Protein AF-A0A7K0VBS6-F1 (afdb_monomer)

Sequence (115 aa):
MDQPSIKTLDTDPEYRAAVVDLLAVLAYGALTAFERIAADAVMAPTVDDKAALAGMATSEYRHFETLRDRLIELGVSPEVAIAPFRQPLEEFHAHTAPNDWLEGLVKAYVGDGIA

Secondary structure (DSSP, 8-state):
-PPPPHHHHHH-HHHHHHHHHHHHHHHHHHHHHHHHHHHHGGG-SSHHHHHHHHHHHHHHHHHHHHHHHHHHHTT--HHHHHGGGHHHHHHHHHHT--SSHHHHHHHHHHHHHH-

pLDDT: mean 92.87, std 9.73, range [43.38, 98.69]

Structure (mmCIF, N/CA/C/O backbone):
data_AF-A0A7K0VBS6-F1
#
_entry.id   AF-A0A7K0VBS6-F1
#
loop_
_atom_site.group_PDB
_atom_site.id
_atom_site.type_symbol
_atom_site.label_atom_id
_atom_site.label_alt_id
_atom_site.label_comp_id
_atom_site.label_asym_id
_atom_site.label_entity_id
_atom_site.label_seq_id
_atom_site.pdbx_PDB_ins_code
_atom_site.Cartn_x
_atom_site.Cartn_y
_atom_site.Cartn_z
_atom_site.occupancy
_atom_site.B_iso_or_equiv
_atom_site.auth_seq_id
_atom_site.auth_comp_id
_atom_site.auth_asym_id
_atom_site.auth_atom_id
_atom_site.pdbx_PDB_model_num
ATOM 1 N N . MET A 1 1 ? -6.329 -20.279 21.175 1.00 43.38 1 MET A N 1
ATOM 2 C CA . MET A 1 1 ? -6.265 -18.815 21.027 1.00 43.38 1 MET A CA 1
ATOM 3 C C . MET A 1 1 ? -7.615 -18.414 20.479 1.00 43.38 1 MET A C 1
ATOM 5 O O . MET A 1 1 ? -7.943 -18.857 19.387 1.00 43.38 1 MET A O 1
ATOM 9 N N . ASP A 1 2 ? -8.451 -17.785 21.300 1.00 55.81 2 ASP A N 1
ATOM 10 C CA . ASP A 1 2 ? -9.821 -17.439 20.910 1.00 55.81 2 ASP A CA 1
ATOM 11 C C . ASP A 1 2 ? -9.737 -16.323 19.861 1.00 55.81 2 ASP A C 1
ATOM 13 O O . ASP A 1 2 ? -9.097 -15.300 20.114 1.00 55.81 2 ASP A O 1
ATOM 17 N N . GLN A 1 3 ? -10.252 -16.552 18.650 1.00 52.66 3 GLN A N 1
ATOM 18 C CA . GLN A 1 3 ? -10.243 -15.504 17.630 1.00 52.66 3 GLN A CA 1
ATOM 19 C C . GLN A 1 3 ? -11.265 -14.435 18.026 1.00 52.66 3 GLN A C 1
ATOM 21 O O . GLN A 1 3 ? -12.391 -14.790 18.382 1.00 52.66 3 GLN A O 1
ATOM 26 N N . PRO A 1 4 ? -10.922 -13.139 17.960 1.00 56.59 4 PRO A N 1
ATOM 27 C CA . PRO A 1 4 ? -11.891 -12.094 18.243 1.00 56.59 4 PRO A CA 1
ATOM 28 C C . PRO A 1 4 ? -13.063 -12.209 17.259 1.00 56.59 4 PRO A C 1
ATOM 30 O O . PRO A 1 4 ? -12.901 -12.146 16.041 1.00 56.59 4 PRO A O 1
ATOM 33 N N . SER A 1 5 ? -14.253 -12.451 17.805 1.00 68.81 5 SER A N 1
ATOM 34 C CA . SER A 1 5 ? -15.494 -12.579 17.044 1.00 68.81 5 SER A CA 1
ATOM 35 C C . SER A 1 5 ? -15.970 -11.202 16.570 1.00 68.81 5 SER A C 1
ATOM 37 O O . SER A 1 5 ? -15.711 -10.198 17.229 1.00 68.81 5 SER A O 1
ATOM 39 N N . ILE A 1 6 ? -16.767 -11.147 15.494 1.00 67.06 6 ILE A N 1
ATOM 40 C CA . ILE A 1 6 ? -17.498 -9.929 15.079 1.00 67.06 6 ILE A CA 1
ATOM 41 C C . ILE A 1 6 ? -18.272 -9.315 16.255 1.00 67.06 6 ILE A C 1
ATOM 43 O O . ILE A 1 6 ? -18.355 -8.100 16.375 1.00 67.06 6 ILE A O 1
ATOM 47 N N . LYS A 1 7 ? -18.737 -10.152 17.191 1.00 68.94 7 LYS A N 1
ATOM 48 C CA . LYS A 1 7 ? -19.374 -9.705 18.432 1.00 68.94 7 LYS A CA 1
ATOM 49 C C . LYS A 1 7 ? -18.521 -8.706 19.225 1.00 68.94 7 LYS A C 1
ATOM 51 O O . LYS A 1 7 ? -19.075 -7.763 19.769 1.00 68.94 7 LYS A O 1
ATOM 56 N N . THR A 1 8 ? -17.201 -8.890 19.272 1.00 77.81 8 THR A N 1
ATOM 57 C CA . THR A 1 8 ? -16.283 -8.027 20.028 1.00 77.81 8 THR A CA 1
ATOM 58 C C . THR A 1 8 ? -16.1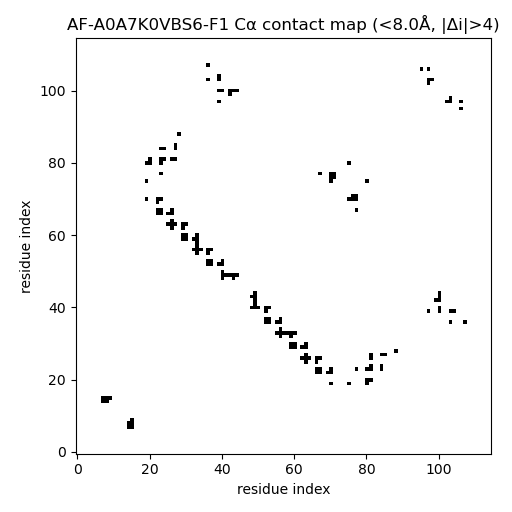04 -6.663 19.360 1.00 77.81 8 THR A C 1
ATOM 60 O O . THR A 1 8 ? -16.024 -5.661 20.060 1.00 77.81 8 THR A O 1
ATOM 63 N N . LEU A 1 9 ? -16.120 -6.599 18.020 1.00 84.75 9 LEU A N 1
ATOM 64 C CA . LEU A 1 9 ? -16.062 -5.334 17.262 1.00 84.75 9 LEU A CA 1
ATOM 65 C C . LEU A 1 9 ? -17.247 -4.406 17.552 1.00 84.75 9 LEU A C 1
ATOM 67 O O . LEU A 1 9 ? -17.117 -3.186 17.434 1.00 84.75 9 LEU A O 1
ATOM 71 N N . ASP A 1 10 ? -18.398 -4.987 17.884 1.00 84.62 10 ASP A N 1
ATOM 72 C CA . ASP A 1 10 ? -19.626 -4.240 18.147 1.00 84.62 10 ASP A CA 1
ATOM 73 C C . ASP A 1 10 ? -19.758 -3.845 19.624 1.00 84.62 10 ASP A C 1
ATOM 75 O O . ASP A 1 10 ? -20.360 -2.818 19.935 1.00 84.62 10 ASP A O 1
ATOM 79 N N . THR A 1 11 ? -19.212 -4.648 20.545 1.00 89.75 11 THR A N 1
ATOM 80 C CA . THR A 1 11 ? -19.412 -4.460 21.993 1.00 89.75 11 THR A CA 1
ATOM 81 C C . THR A 1 11 ? -18.243 -3.804 22.724 1.00 89.75 11 THR A C 1
ATOM 83 O O . THR A 1 11 ? -18.437 -3.362 23.854 1.00 89.75 11 THR A O 1
ATOM 86 N N . ASP A 1 12 ? -17.051 -3.751 22.125 1.00 95.19 12 ASP A N 1
ATOM 87 C CA . ASP A 1 12 ? -15.842 -3.178 22.727 1.00 95.19 12 ASP A CA 1
ATOM 88 C C . ASP A 1 12 ? -15.332 -1.972 21.903 1.00 95.19 12 ASP A C 1
ATOM 90 O O . ASP A 1 12 ? -14.774 -2.150 20.814 1.00 95.19 12 ASP A O 1
ATOM 94 N N . PRO A 1 13 ? -15.520 -0.733 22.401 1.00 94.12 13 PRO A N 1
ATOM 95 C CA . PRO A 1 13 ? -15.095 0.478 21.701 1.00 94.12 13 PRO A CA 1
ATOM 96 C C . PRO A 1 13 ? -13.578 0.609 21.511 1.00 94.12 13 PRO A C 1
ATOM 98 O O . PRO A 1 13 ? -13.155 1.157 20.494 1.00 94.12 13 PRO A O 1
ATOM 101 N N . GLU A 1 14 ? -12.761 0.128 22.455 1.00 95.56 14 GLU A N 1
ATOM 102 C CA . GLU A 1 14 ? -11.297 0.217 22.356 1.00 95.56 14 GLU A CA 1
ATOM 103 C C . GLU A 1 14 ? -10.780 -0.763 21.305 1.00 95.56 14 GLU A C 1
ATOM 105 O O . GLU A 1 14 ? -9.990 -0.393 20.435 1.00 95.56 14 GLU A O 1
ATOM 110 N N . TYR A 1 15 ? -11.299 -1.993 21.323 1.00 95.06 15 TYR A N 1
ATOM 111 C CA . TYR A 1 15 ? -10.984 -2.982 20.299 1.00 95.06 15 TYR A CA 1
ATOM 112 C C . TYR A 1 15 ? -11.399 -2.500 18.903 1.00 95.06 15 TYR A C 1
ATOM 114 O O . TYR A 1 15 ? -10.634 -2.607 17.943 1.00 95.06 15 TYR A O 1
ATOM 122 N N . ARG A 1 16 ? -12.595 -1.910 18.788 1.00 95.69 16 ARG A N 1
ATOM 123 C CA . ARG A 1 16 ? -13.074 -1.323 17.535 1.00 95.69 16 ARG A CA 1
ATOM 124 C C . ARG A 1 16 ? -12.148 -0.217 17.030 1.00 95.69 16 ARG A C 1
ATOM 126 O O . ARG A 1 16 ? -11.830 -0.212 15.844 1.00 95.69 16 ARG A O 1
ATOM 133 N N . ALA A 1 17 ? -11.728 0.700 17.901 1.00 96.06 17 ALA A N 1
ATOM 134 C CA . ALA A 1 17 ? -10.804 1.770 17.535 1.00 96.06 17 ALA A CA 1
ATOM 135 C C . ALA A 1 17 ? -9.467 1.208 17.026 1.00 96.06 17 ALA A C 1
ATOM 137 O O 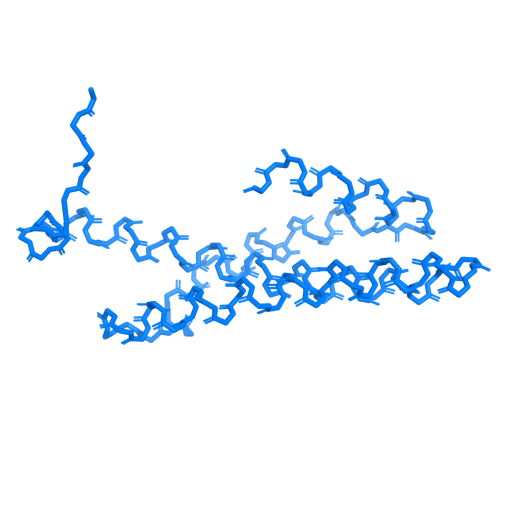. ALA A 1 17 ? -9.030 1.581 15.942 1.00 96.06 17 ALA A O 1
ATOM 138 N N . ALA A 1 18 ? -8.889 0.226 17.726 1.00 96.75 18 ALA A N 1
ATOM 139 C CA . ALA A 1 18 ? -7.642 -0.417 17.308 1.00 96.75 18 ALA A CA 1
ATOM 140 C C . ALA A 1 18 ? -7.756 -1.115 15.940 1.00 96.75 18 ALA A C 1
ATOM 142 O O . ALA A 1 18 ? -6.826 -1.080 15.135 1.00 96.75 18 ALA A O 1
ATOM 143 N N . VAL A 1 19 ? -8.904 -1.734 15.647 1.00 97.25 19 VAL A N 1
ATOM 144 C CA . VAL A 1 19 ? -9.160 -2.342 14.333 1.00 97.25 19 VAL A CA 1
ATOM 145 C C . VAL A 1 19 ? -9.299 -1.281 13.244 1.00 97.25 19 VAL A C 1
ATOM 147 O O . VAL A 1 19 ? -8.785 -1.481 12.147 1.00 97.25 19 VAL A O 1
ATOM 150 N N . VAL A 1 20 ? -9.951 -0.151 13.526 1.00 98.12 20 VAL A N 1
ATOM 151 C CA . VAL A 1 20 ? -10.039 0.967 12.574 1.00 98.12 20 VAL A CA 1
ATOM 152 C C . VAL A 1 20 ? -8.652 1.537 12.274 1.00 98.12 20 VAL A C 1
ATOM 154 O O . VAL A 1 20 ? -8.329 1.714 11.101 1.00 98.12 20 VAL A O 1
ATOM 157 N N . ASP A 1 21 ? -7.820 1.742 13.296 1.00 98.19 21 ASP A N 1
ATOM 158 C CA . ASP A 1 21 ? -6.440 2.212 13.136 1.00 98.19 21 ASP A CA 1
ATOM 159 C C . ASP A 1 21 ? -5.613 1.242 12.281 1.00 98.19 21 ASP A C 1
ATOM 161 O O . ASP A 1 21 ? -4.933 1.660 11.342 1.00 98.19 21 ASP A O 1
ATOM 165 N N . LEU A 1 22 ? -5.723 -0.065 12.548 1.00 97.88 22 LEU A N 1
ATOM 166 C CA . LEU A 1 22 ? -5.042 -1.098 11.768 1.00 97.88 22 LEU A CA 1
ATOM 167 C C . LEU A 1 22 ? -5.488 -1.098 10.299 1.00 97.88 22 LEU A C 1
ATOM 169 O O . LEU A 1 22 ? -4.658 -1.138 9.393 1.00 97.88 22 LEU A O 1
ATOM 173 N N . LEU A 1 23 ? -6.795 -1.043 10.043 1.00 98.25 23 LEU A N 1
ATOM 174 C CA . LEU A 1 23 ? -7.321 -0.999 8.679 1.00 98.25 23 LEU A CA 1
ATOM 175 C C . LEU A 1 23 ? -6.857 0.259 7.939 1.00 98.25 23 LEU A C 1
ATOM 177 O O . LEU A 1 23 ? -6.544 0.190 6.753 1.00 98.25 23 LEU A O 1
ATOM 181 N N . ALA A 1 24 ? -6.787 1.395 8.630 1.00 98.44 24 ALA A N 1
ATOM 182 C CA . ALA A 1 24 ? -6.366 2.657 8.045 1.00 98.44 24 ALA A CA 1
ATOM 183 C C . ALA A 1 24 ? -4.878 2.679 7.681 1.00 98.44 24 ALA A C 1
ATOM 185 O O . ALA A 1 24 ? -4.539 3.058 6.558 1.00 98.44 24 ALA A O 1
ATOM 186 N N . VAL A 1 25 ? -3.995 2.235 8.584 1.00 98.12 25 VAL A N 1
ATOM 187 C CA . VAL A 1 25 ? -2.555 2.177 8.285 1.00 98.12 25 VAL A CA 1
ATOM 188 C C . VAL A 1 25 ? -2.261 1.197 7.149 1.00 98.12 25 VAL A C 1
ATOM 190 O O . VAL A 1 25 ? -1.468 1.518 6.266 1.00 98.12 25 VAL A O 1
ATOM 193 N N . LEU A 1 26 ? -2.951 0.051 7.104 1.00 97.69 26 LEU A N 1
ATOM 194 C CA . LEU A 1 26 ? -2.811 -0.914 6.011 1.00 97.69 26 LEU A CA 1
ATOM 195 C C . LEU A 1 26 ? -3.348 -0.359 4.689 1.00 97.69 26 LEU A C 1
ATOM 197 O O . LEU A 1 26 ? -2.700 -0.516 3.658 1.00 97.69 26 LEU A O 1
ATOM 201 N N . ALA A 1 27 ? -4.495 0.327 4.704 1.00 98.25 27 ALA A N 1
ATOM 202 C CA . ALA A 1 27 ? -5.061 0.928 3.499 1.00 98.25 27 ALA A CA 1
ATOM 203 C C . ALA A 1 27 ? -4.098 1.963 2.904 1.00 98.25 27 ALA A C 1
ATOM 205 O O . ALA A 1 27 ? -3.795 1.916 1.711 1.00 98.25 27 ALA A O 1
ATOM 206 N N . TYR A 1 28 ? -3.582 2.878 3.728 1.00 98.06 28 TYR A N 1
ATOM 207 C CA . TYR A 1 28 ? -2.647 3.889 3.239 1.00 98.06 28 TYR A CA 1
ATOM 208 C C . TYR A 1 28 ? -1.303 3.292 2.814 1.00 98.06 28 TYR A C 1
ATOM 210 O O . TYR A 1 28 ? -0.739 3.716 1.803 1.00 98.06 28 TYR A O 1
ATOM 218 N N . GLY A 1 29 ? -0.820 2.278 3.538 1.00 96.81 29 GLY A N 1
ATOM 219 C CA . GLY A 1 29 ? 0.367 1.512 3.166 1.00 96.81 29 GLY A CA 1
ATOM 220 C C . GLY A 1 29 ? 0.224 0.876 1.784 1.00 96.81 29 GLY A C 1
ATOM 221 O O . GLY A 1 29 ? 1.074 1.106 0.930 1.00 96.81 29 GLY A O 1
ATOM 222 N N . ALA A 1 30 ? -0.881 0.172 1.529 1.00 97.31 30 ALA A N 1
ATOM 223 C CA . ALA A 1 30 ? -1.165 -0.459 0.240 1.00 97.31 30 ALA A CA 1
ATOM 224 C C . ALA A 1 30 ? -1.288 0.568 -0.901 1.00 97.31 30 ALA A C 1
ATOM 226 O O . ALA A 1 30 ? -0.709 0.394 -1.973 1.00 97.31 30 ALA A O 1
ATOM 227 N N . LEU A 1 31 ? -1.975 1.695 -0.672 1.00 97.88 31 LEU A N 1
ATOM 228 C CA . LEU A 1 31 ? -2.065 2.758 -1.679 1.00 97.88 31 LEU A CA 1
ATOM 229 C C . LEU A 1 31 ? -0.684 3.341 -2.010 1.00 97.88 31 LEU A C 1
ATOM 231 O O . LEU A 1 31 ? -0.342 3.510 -3.180 1.00 97.88 31 LEU A O 1
ATOM 235 N N . THR A 1 32 ? 0.129 3.600 -0.987 1.00 96.38 32 THR A N 1
ATOM 236 C CA . THR A 1 32 ? 1.482 4.126 -1.187 1.00 96.38 32 THR A CA 1
ATOM 237 C C . THR A 1 32 ? 2.380 3.091 -1.867 1.00 96.38 32 THR A C 1
ATOM 239 O O . THR A 1 32 ? 3.139 3.435 -2.771 1.00 96.38 32 THR A O 1
ATOM 242 N N . ALA A 1 33 ? 2.275 1.812 -1.499 1.00 95.19 33 ALA A N 1
ATOM 243 C CA . ALA A 1 33 ? 3.002 0.722 -2.142 1.00 95.19 33 ALA A CA 1
ATOM 244 C C . ALA A 1 33 ? 2.656 0.620 -3.634 1.00 95.19 33 ALA A C 1
ATOM 246 O O . ALA A 1 33 ? 3.570 0.576 -4.457 1.00 95.19 33 ALA A O 1
ATOM 247 N N . PHE A 1 34 ? 1.369 0.690 -3.995 1.00 97.44 34 PHE A N 1
ATOM 248 C CA . PHE A 1 34 ? 0.929 0.775 -5.391 1.00 97.44 34 PHE A CA 1
ATOM 249 C C . PHE A 1 34 ? 1.648 1.900 -6.144 1.00 97.44 34 PHE A C 1
ATOM 251 O O . PHE A 1 34 ? 2.252 1.645 -7.187 1.00 97.44 34 PHE A O 1
ATOM 258 N N . GLU A 1 35 ? 1.622 3.128 -5.616 1.00 96.19 35 GLU A N 1
ATOM 259 C CA . GLU A 1 35 ? 2.243 4.285 -6.268 1.00 96.19 35 GLU A CA 1
ATOM 260 C C . GLU A 1 35 ? 3.749 4.087 -6.477 1.00 96.19 35 GLU A C 1
ATOM 262 O O . GLU A 1 35 ? 4.277 4.403 -7.547 1.00 96.19 35 GLU A O 1
ATOM 267 N N . ARG A 1 36 ? 4.448 3.546 -5.471 1.00 94.50 36 ARG A N 1
ATOM 268 C CA . ARG A 1 36 ? 5.904 3.346 -5.526 1.00 94.50 36 ARG A CA 1
ATOM 269 C C . ARG A 1 36 ? 6.293 2.223 -6.473 1.00 94.50 36 ARG A C 1
ATOM 271 O O . ARG A 1 36 ? 7.134 2.447 -7.334 1.00 94.50 36 ARG A O 1
ATOM 278 N N . ILE A 1 37 ? 5.639 1.068 -6.389 1.00 95.19 37 ILE A N 1
ATOM 279 C CA . ILE A 1 37 ? 5.919 -0.064 -7.282 1.00 95.19 37 ILE A CA 1
ATOM 280 C C . ILE A 1 37 ? 5.594 0.317 -8.735 1.00 95.19 37 ILE A C 1
ATOM 282 O O . ILE A 1 37 ? 6.346 -0.020 -9.650 1.00 95.19 37 ILE A O 1
ATOM 286 N N . ALA A 1 38 ? 4.511 1.068 -8.965 1.00 96.06 38 ALA A N 1
ATOM 287 C CA . ALA A 1 38 ? 4.173 1.569 -10.295 1.00 96.06 38 ALA A CA 1
ATOM 288 C C . ALA A 1 38 ? 5.219 2.560 -10.835 1.00 96.06 38 ALA A C 1
ATOM 290 O O . ALA A 1 38 ? 5.548 2.507 -12.023 1.00 96.06 38 ALA A O 1
ATOM 291 N N . ALA A 1 39 ? 5.755 3.443 -9.986 1.00 93.88 39 ALA A N 1
ATOM 292 C CA . ALA A 1 39 ? 6.848 4.339 -10.361 1.00 93.88 39 ALA A CA 1
ATOM 293 C C . ALA A 1 39 ? 8.132 3.557 -10.687 1.00 93.88 39 ALA A C 1
ATOM 295 O O . ALA A 1 39 ? 8.758 3.810 -11.718 1.00 93.88 39 ALA A O 1
ATOM 296 N N . ASP A 1 40 ? 8.472 2.556 -9.875 1.00 91.81 40 ASP A N 1
ATOM 297 C CA . ASP A 1 40 ? 9.664 1.725 -10.059 1.00 91.81 40 ASP A CA 1
ATOM 298 C C . ASP A 1 40 ? 9.581 0.877 -11.340 1.00 91.81 40 ASP A C 1
ATOM 300 O O . ASP A 1 40 ? 10.569 0.731 -12.062 1.00 91.81 40 ASP A O 1
ATOM 304 N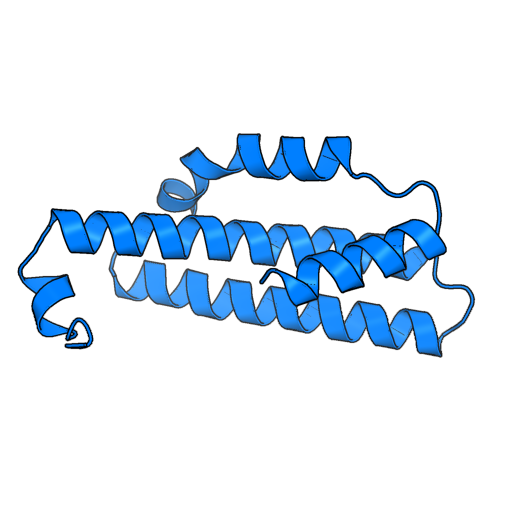 N . ALA A 1 41 ? 8.381 0.415 -11.714 1.00 94.38 41 ALA A N 1
ATOM 305 C CA . ALA A 1 41 ? 8.129 -0.304 -12.966 1.00 94.38 41 ALA A CA 1
ATOM 306 C C . ALA A 1 41 ? 8.510 0.495 -14.230 1.00 94.38 41 ALA A C 1
ATOM 308 O O . ALA A 1 41 ? 8.727 -0.090 -15.294 1.00 94.38 41 ALA A O 1
ATOM 309 N N . VAL A 1 42 ? 8.605 1.828 -14.155 1.00 93.88 42 VAL A N 1
ATOM 310 C CA . VAL A 1 42 ? 9.064 2.666 -15.278 1.00 93.88 42 VAL A CA 1
ATOM 311 C C . VAL A 1 42 ? 10.545 2.430 -15.589 1.00 93.88 42 VAL A C 1
ATOM 313 O O . VAL A 1 42 ? 10.938 2.554 -16.748 1.00 93.88 42 VAL A O 1
ATOM 316 N N . MET A 1 43 ? 11.344 2.053 -14.587 1.00 92.81 43 MET A N 1
ATOM 317 C CA . MET A 1 43 ? 12.787 1.817 -14.710 1.00 92.81 43 MET A CA 1
ATOM 318 C C . MET A 1 43 ? 13.138 0.398 -15.187 1.00 92.81 43 MET A C 1
ATOM 320 O O . MET A 1 43 ? 14.314 0.097 -15.387 1.00 92.81 43 MET A O 1
ATOM 324 N N . ALA A 1 44 ? 12.140 -0.471 -15.368 1.00 95.56 44 ALA A N 1
ATOM 325 C CA . ALA A 1 44 ? 12.331 -1.865 -15.749 1.00 95.56 44 ALA A CA 1
ATOM 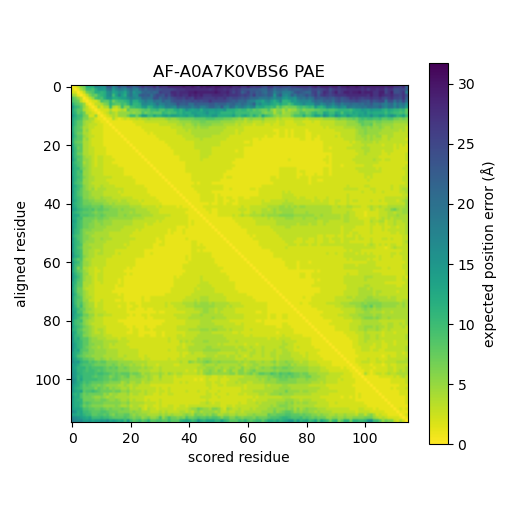326 C C . ALA A 1 44 ? 13.102 -2.017 -17.077 1.00 95.56 44 ALA A C 1
ATOM 328 O O . ALA A 1 44 ? 12.747 -1.368 -18.068 1.00 95.56 44 ALA A O 1
ATOM 329 N N . PRO A 1 45 ? 14.118 -2.902 -17.145 1.00 95.75 45 PRO A N 1
ATOM 330 C CA . PRO A 1 45 ? 14.941 -3.074 -18.341 1.00 95.75 45 PRO A CA 1
ATOM 331 C C . PRO A 1 45 ? 14.217 -3.851 -19.447 1.00 95.75 45 PRO A C 1
ATOM 333 O O . PRO A 1 45 ? 14.574 -3.728 -20.620 1.00 95.75 45 PRO A O 1
ATOM 336 N N . THR A 1 46 ? 13.204 -4.648 -19.091 1.00 97.44 46 THR A N 1
ATOM 337 C CA . THR A 1 46 ? 12.409 -5.440 -20.033 1.00 97.44 46 THR A CA 1
ATOM 338 C C . THR A 1 46 ? 10.910 -5.202 -19.852 1.00 97.44 46 THR A C 1
ATOM 340 O O . THR A 1 46 ? 10.442 -4.730 -18.814 1.00 97.44 46 THR A O 1
ATOM 343 N N . VAL A 1 47 ? 10.133 -5.534 -20.887 1.00 97.88 47 VAL A N 1
ATOM 344 C CA . VAL A 1 47 ? 8.663 -5.469 -20.829 1.00 97.88 47 VAL A CA 1
ATOM 345 C C . VAL A 1 47 ? 8.103 -6.488 -19.836 1.00 97.88 47 VAL A C 1
ATOM 347 O O . VAL A 1 47 ? 7.134 -6.175 -19.150 1.00 97.88 47 VAL A O 1
ATOM 350 N N . ASP A 1 48 ? 8.724 -7.663 -19.722 1.00 97.94 48 ASP A N 1
ATOM 351 C CA . ASP A 1 48 ? 8.292 -8.708 -18.789 1.00 97.94 48 ASP A CA 1
ATOM 352 C C . ASP A 1 48 ? 8.500 -8.265 -17.333 1.00 97.94 48 ASP A C 1
ATOM 354 O O . ASP A 1 48 ? 7.581 -8.367 -16.521 1.00 97.94 48 ASP A O 1
ATOM 358 N N . ASP A 1 49 ? 9.653 -7.664 -17.024 1.00 96.44 49 ASP A N 1
ATOM 359 C CA . ASP A 1 49 ? 9.942 -7.081 -15.706 1.00 96.44 49 ASP A CA 1
ATOM 360 C C . ASP A 1 49 ? 8.962 -5.953 -15.355 1.00 96.44 49 ASP A C 1
ATOM 362 O O . ASP A 1 49 ? 8.432 -5.875 -14.242 1.00 96.44 49 ASP A O 1
ATOM 366 N N . LYS A 1 50 ? 8.670 -5.094 -16.339 1.00 97.56 50 LYS A N 1
ATOM 367 C CA . LYS A 1 50 ? 7.678 -4.027 -16.196 1.00 97.56 50 LYS A CA 1
ATOM 368 C C . LYS A 1 50 ? 6.292 -4.590 -15.904 1.00 97.56 50 LYS A C 1
ATOM 370 O O . LYS A 1 50 ? 5.590 -4.072 -15.037 1.00 97.56 50 LYS A O 1
ATOM 375 N N . ALA A 1 51 ? 5.887 -5.628 -16.634 1.00 97.56 51 ALA A N 1
ATOM 376 C CA . ALA A 1 51 ? 4.596 -6.278 -16.458 1.00 97.56 51 ALA A CA 1
ATOM 377 C C . ALA A 1 51 ? 4.486 -6.952 -15.083 1.00 97.56 51 ALA A C 1
ATOM 379 O O . ALA A 1 51 ? 3.427 -6.870 -14.460 1.00 97.56 51 ALA A O 1
ATOM 380 N N . ALA A 1 52 ? 5.570 -7.551 -14.581 1.00 96.38 52 ALA A N 1
ATOM 381 C CA . ALA A 1 52 ? 5.611 -8.155 -13.253 1.00 96.38 52 ALA A CA 1
ATOM 382 C C . ALA A 1 52 ? 5.357 -7.119 -12.143 1.00 96.38 52 ALA A C 1
ATOM 384 O O . ALA A 1 52 ? 4.425 -7.291 -11.353 1.00 96.38 52 ALA A O 1
ATOM 385 N N . LEU A 1 53 ? 6.103 -6.004 -12.122 1.00 96.19 53 LEU A N 1
ATOM 386 C CA . LEU A 1 53 ? 5.876 -4.953 -11.121 1.00 96.19 53 LEU A CA 1
ATOM 387 C C . LEU A 1 53 ? 4.530 -4.245 -11.302 1.00 96.19 53 LEU A C 1
ATOM 389 O O . LEU A 1 53 ? 3.860 -3.952 -10.317 1.00 96.19 53 LEU A O 1
ATOM 393 N N . ALA A 1 54 ? 4.074 -4.022 -12.538 1.00 96.75 54 ALA A N 1
ATOM 394 C CA . ALA A 1 54 ? 2.742 -3.466 -12.777 1.00 96.75 54 ALA A CA 1
ATOM 395 C C . ALA A 1 54 ? 1.628 -4.385 -12.239 1.00 96.75 54 ALA A C 1
ATOM 397 O O . ALA A 1 54 ? 0.639 -3.908 -11.674 1.00 96.75 54 ALA A O 1
ATOM 398 N N . GLY A 1 55 ? 1.791 -5.705 -12.375 1.00 97.56 55 GLY A N 1
ATOM 399 C CA . GLY A 1 55 ? 0.884 -6.696 -11.802 1.00 97.56 55 GLY A CA 1
ATOM 400 C C . GLY A 1 55 ? 0.855 -6.643 -10.274 1.00 97.56 55 GLY A C 1
ATOM 401 O O . GLY A 1 55 ? -0.231 -6.622 -9.689 1.00 97.56 55 GLY A O 1
ATOM 402 N N . MET A 1 56 ? 2.030 -6.547 -9.645 1.00 96.75 56 MET A N 1
ATOM 403 C CA . MET A 1 56 ? 2.168 -6.398 -8.194 1.00 96.75 56 MET A CA 1
ATOM 404 C C . MET A 1 56 ? 1.517 -5.102 -7.695 1.00 96.75 56 MET A C 1
ATOM 406 O O . MET A 1 56 ? 0.648 -5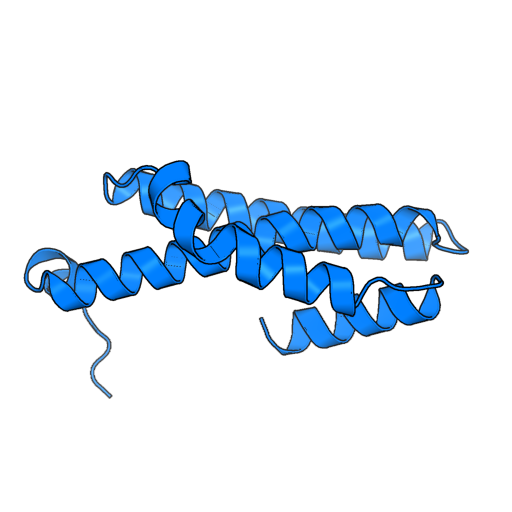.154 -6.829 1.00 96.75 56 MET A O 1
ATOM 410 N N . ALA A 1 57 ? 1.833 -3.959 -8.313 1.00 97.62 57 ALA A N 1
ATOM 411 C CA . ALA A 1 57 ? 1.220 -2.672 -7.990 1.00 97.62 57 ALA A CA 1
ATOM 412 C C . ALA A 1 57 ? -0.314 -2.754 -8.063 1.00 97.62 57 ALA A C 1
ATOM 414 O O . ALA A 1 57 ? -1.020 -2.346 -7.144 1.00 97.62 57 ALA A O 1
ATOM 415 N N . THR A 1 58 ? -0.855 -3.347 -9.129 1.00 98.06 58 THR A N 1
ATOM 416 C CA . THR A 1 58 ? -2.311 -3.507 -9.274 1.00 98.06 58 THR A CA 1
ATOM 417 C C . THR A 1 58 ? -2.914 -4.342 -8.134 1.00 98.06 58 THR A C 1
ATOM 419 O O . THR A 1 58 ? -4.063 -4.122 -7.755 1.00 98.06 58 THR A O 1
ATOM 422 N N . SER A 1 59 ? -2.167 -5.300 -7.573 1.00 97.75 59 SER A N 1
ATOM 423 C CA . SER A 1 59 ? -2.611 -6.052 -6.396 1.00 97.75 59 SER A CA 1
ATOM 424 C C . SER A 1 59 ? -2.696 -5.187 -5.147 1.00 97.75 59 SER A C 1
ATOM 426 O O . SER A 1 59 ? -3.720 -5.227 -4.471 1.00 97.75 59 SER A O 1
ATOM 428 N N . GLU A 1 60 ? -1.696 -4.343 -4.909 1.00 97.50 60 GLU A N 1
ATOM 429 C CA . GLU A 1 60 ? -1.708 -3.384 -3.801 1.00 97.50 60 GLU A CA 1
ATOM 430 C C . GLU A 1 60 ? -2.890 -2.415 -3.886 1.00 97.50 60 GLU A C 1
ATOM 432 O O . GLU A 1 60 ? -3.572 -2.161 -2.892 1.00 97.50 60 GLU A O 1
ATOM 437 N N . TYR A 1 61 ? -3.240 -1.956 -5.090 1.00 98.50 61 TYR A N 1
ATOM 438 C CA . TYR A 1 61 ? -4.435 -1.131 -5.255 1.00 98.50 61 TYR A CA 1
ATOM 439 C C . TYR A 1 61 ? -5.723 -1.884 -4.878 1.00 98.50 61 TYR A C 1
ATOM 441 O O . TYR A 1 61 ? -6.581 -1.333 -4.192 1.00 98.50 61 TYR A O 1
ATOM 449 N N . ARG A 1 62 ? -5.850 -3.166 -5.249 1.00 98.56 62 ARG A N 1
ATOM 450 C CA . ARG A 1 62 ? -7.002 -3.993 -4.835 1.00 98.56 62 ARG A CA 1
ATOM 451 C C . ARG A 1 62 ? -7.043 -4.218 -3.321 1.00 98.56 62 ARG A C 1
ATOM 453 O O . ARG A 1 62 ? -8.132 -4.251 -2.741 1.00 98.56 62 ARG A O 1
ATOM 460 N N . HIS A 1 63 ? -5.885 -4.372 -2.674 1.00 97.88 63 HIS A N 1
ATOM 461 C CA . HIS A 1 63 ? -5.800 -4.437 -1.213 1.00 97.88 63 HIS A CA 1
ATOM 462 C C . HIS A 1 63 ? -6.310 -3.135 -0.586 1.00 97.88 63 HIS A C 1
ATOM 464 O O . HIS A 1 63 ? -7.172 -3.181 0.293 1.00 97.88 63 HIS A O 1
ATOM 470 N N . PHE A 1 64 ? -5.867 -1.982 -1.097 1.00 98.50 64 PHE A N 1
ATOM 471 C CA . PHE A 1 64 ? -6.376 -0.678 -0.675 1.00 98.50 64 PHE A CA 1
ATOM 472 C C . PHE A 1 64 ? -7.900 -0.577 -0.818 1.00 98.50 64 PHE A C 1
ATOM 474 O O . PHE A 1 64 ? -8.563 -0.185 0.140 1.00 98.50 64 PHE A O 1
ATOM 481 N N . GLU A 1 65 ? -8.472 -0.955 -1.965 1.00 98.69 65 GLU A N 1
ATOM 482 C CA . GLU A 1 65 ? -9.927 -0.907 -2.170 1.00 98.69 65 GLU A CA 1
ATOM 483 C C . GLU A 1 65 ? -10.676 -1.760 -1.145 1.00 98.69 65 GLU A C 1
ATOM 485 O O . GLU A 1 65 ? -11.623 -1.283 -0.523 1.00 98.69 65 GLU A O 1
ATOM 490 N N . THR A 1 66 ? -10.197 -2.980 -0.898 1.00 98.62 66 THR A N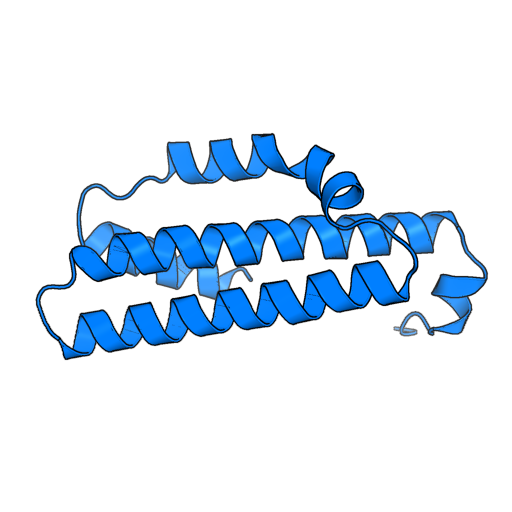 1
ATOM 491 C CA . THR A 1 66 ? -10.795 -3.898 0.083 1.00 98.62 66 THR A CA 1
ATOM 492 C C . THR A 1 66 ? -10.791 -3.295 1.492 1.00 98.62 66 THR A C 1
ATOM 494 O O . THR A 1 66 ? -11.796 -3.336 2.204 1.00 98.62 66 THR A O 1
ATOM 497 N N . LEU A 1 67 ? -9.667 -2.704 1.903 1.00 98.50 67 LEU A N 1
ATOM 498 C CA . LEU A 1 67 ? -9.508 -2.107 3.231 1.00 98.50 67 LEU A CA 1
ATOM 499 C C . LEU A 1 67 ? -10.313 -0.807 3.378 1.00 98.50 67 LEU A C 1
ATOM 501 O O . LEU A 1 67 ? -10.968 -0.592 4.400 1.00 98.50 67 LEU A O 1
ATOM 505 N N . ARG A 1 68 ? -10.318 0.036 2.339 1.00 98.56 68 ARG A N 1
ATOM 506 C CA . ARG A 1 68 ? -11.140 1.251 2.247 1.00 98.56 68 ARG A CA 1
ATOM 507 C C . ARG A 1 68 ? -12.619 0.914 2.390 1.00 98.56 68 ARG A C 1
ATOM 509 O O . ARG A 1 68 ? -13.316 1.555 3.174 1.00 98.56 68 ARG A O 1
ATOM 516 N N . ASP A 1 69 ? -13.094 -0.077 1.646 1.00 98.62 69 ASP A N 1
ATOM 517 C CA . ASP A 1 69 ? -14.501 -0.468 1.662 1.00 98.62 69 ASP A CA 1
ATOM 518 C C . ASP A 1 69 ? -14.885 -1.012 3.038 1.00 98.62 69 ASP A C 1
ATOM 520 O O . ASP A 1 69 ? -15.932 -0.651 3.574 1.00 98.62 69 ASP A O 1
ATOM 524 N N . ARG A 1 70 ? -13.981 -1.752 3.693 1.00 98.00 70 ARG A N 1
ATOM 525 C CA . ARG A 1 70 ? -14.201 -2.202 5.067 1.00 98.00 70 ARG A CA 1
ATOM 526 C C . ARG A 1 70 ? -14.310 -1.049 6.071 1.00 98.00 70 ARG A C 1
ATOM 528 O O . ARG A 1 70 ? -15.156 -1.104 6.962 1.00 98.00 70 ARG A O 1
ATOM 535 N N . LEU A 1 71 ? -13.495 0.001 5.943 1.00 98.19 71 LEU A N 1
ATOM 536 C CA . LEU A 1 71 ? -13.626 1.211 6.769 1.00 98.19 71 LEU A CA 1
ATOM 537 C C . LEU A 1 71 ? -14.996 1.882 6.566 1.00 98.19 71 LEU A C 1
ATOM 539 O O . LEU A 1 71 ? -15.646 2.262 7.542 1.00 98.19 71 LEU A O 1
ATOM 543 N N . ILE A 1 72 ? -15.463 1.958 5.315 1.00 98.50 72 ILE A N 1
ATOM 544 C CA . ILE A 1 72 ? -16.774 2.523 4.963 1.00 98.50 72 ILE A CA 1
ATOM 545 C C . ILE A 1 72 ? -17.916 1.684 5.550 1.00 98.50 72 ILE A C 1
ATOM 547 O O . ILE A 1 72 ? -18.849 2.246 6.123 1.00 98.50 72 ILE A O 1
ATOM 551 N N . GLU A 1 73 ? -17.843 0.354 5.473 1.00 97.25 73 GLU A N 1
ATOM 552 C CA . GLU A 1 73 ? -18.818 -0.555 6.098 1.00 97.25 73 GLU A CA 1
ATOM 553 C C . GLU A 1 73 ? -18.893 -0.381 7.620 1.00 97.25 73 GLU A C 1
ATOM 555 O O . GLU A 1 73 ? -19.959 -0.522 8.219 1.00 97.25 73 GLU A O 1
ATOM 560 N N . LEU A 1 74 ? -17.767 -0.046 8.254 1.00 96.00 74 LEU A N 1
ATOM 561 C CA . LEU A 1 74 ? -17.704 0.299 9.673 1.00 96.00 74 LEU A CA 1
ATOM 562 C C . LEU A 1 74 ? -18.206 1.731 9.957 1.00 96.00 74 LEU A C 1
ATOM 564 O O . LEU A 1 74 ? -18.188 2.166 11.107 1.00 96.00 74 LEU A O 1
ATOM 568 N N . GLY A 1 75 ? -18.673 2.473 8.953 1.00 97.31 75 GLY A N 1
ATOM 569 C CA . GLY A 1 75 ? -19.167 3.841 9.110 1.00 97.31 75 GLY A CA 1
ATOM 570 C C . GLY A 1 75 ? -18.066 4.855 9.423 1.00 97.31 75 GLY A C 1
ATOM 571 O O . GLY A 1 75 ? -18.351 5.908 9.993 1.00 97.31 75 GLY A O 1
ATOM 572 N N . VAL A 1 76 ? -16.813 4.544 9.083 1.00 97.88 76 VAL A N 1
ATOM 573 C CA . VAL A 1 76 ? -15.659 5.420 9.297 1.00 97.88 76 VAL A CA 1
ATOM 574 C C . VAL A 1 76 ? -15.226 6.030 7.967 1.00 97.88 76 VAL A C 1
ATOM 576 O O . VAL A 1 76 ? -15.148 5.345 6.951 1.00 97.88 76 VAL A O 1
ATOM 579 N N . SER A 1 77 ? -14.926 7.331 7.966 1.00 98.25 77 SER A N 1
ATOM 580 C CA . SER A 1 77 ? -14.342 8.002 6.800 1.00 98.25 77 SER A CA 1
ATOM 581 C C . SER A 1 77 ? -12.898 7.530 6.586 1.00 98.25 77 SER A C 1
ATOM 583 O O . SER A 1 77 ? -12.075 7.761 7.479 1.00 98.25 77 SER A O 1
ATOM 585 N N . PRO A 1 78 ? -12.553 6.937 5.423 1.00 98.06 78 PRO A N 1
ATOM 586 C CA . PRO A 1 78 ? -11.183 6.509 5.149 1.00 98.06 78 PRO A CA 1
ATOM 587 C C . PRO A 1 78 ? -10.174 7.655 5.252 1.00 98.06 78 PRO A C 1
ATOM 589 O O . PRO A 1 78 ? -9.137 7.479 5.874 1.00 98.06 78 PRO A O 1
ATOM 592 N N . GLU A 1 79 ? -10.501 8.845 4.734 1.00 97.12 79 GLU A N 1
ATOM 593 C CA . GLU A 1 79 ? -9.622 10.026 4.804 1.00 97.12 79 GLU A CA 1
ATOM 594 C C . GLU A 1 79 ? -9.267 10.386 6.253 1.00 97.12 79 GLU A C 1
ATOM 596 O O . GLU A 1 79 ? -8.106 10.616 6.582 1.00 97.12 79 GLU A O 1
ATOM 601 N N . VAL A 1 80 ? -10.266 10.397 7.141 1.00 98.00 80 VAL A N 1
ATOM 602 C CA . VAL A 1 80 ? -10.064 10.755 8.552 1.00 98.00 80 VAL A CA 1
ATOM 603 C C . VAL A 1 80 ? -9.257 9.682 9.275 1.00 98.00 80 VAL A C 1
ATOM 605 O O . VAL A 1 80 ? -8.365 10.020 10.047 1.00 98.00 80 VAL A O 1
ATOM 608 N N . ALA A 1 81 ? -9.553 8.406 9.021 1.00 98.19 81 ALA A N 1
ATOM 609 C CA . ALA A 1 81 ? -8.854 7.296 9.662 1.00 98.19 81 ALA A CA 1
ATOM 610 C C . ALA A 1 81 ? -7.395 7.183 9.195 1.00 98.19 81 ALA A C 1
ATOM 612 O O . ALA A 1 81 ? -6.522 6.845 9.984 1.00 98.19 81 ALA A O 1
ATOM 613 N N . ILE A 1 82 ? -7.120 7.495 7.925 1.00 98.44 82 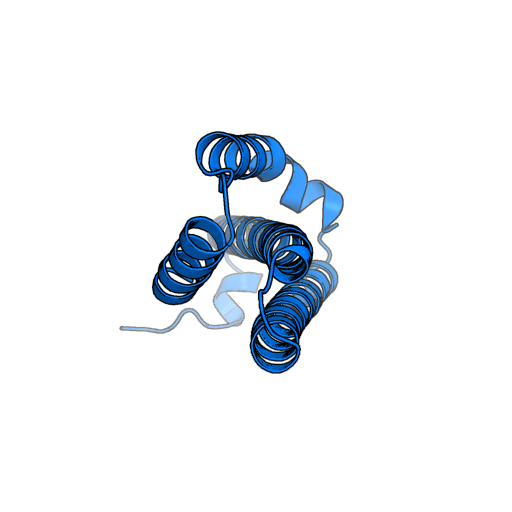ILE A N 1
ATOM 614 C CA . ILE A 1 82 ? -5.779 7.450 7.328 1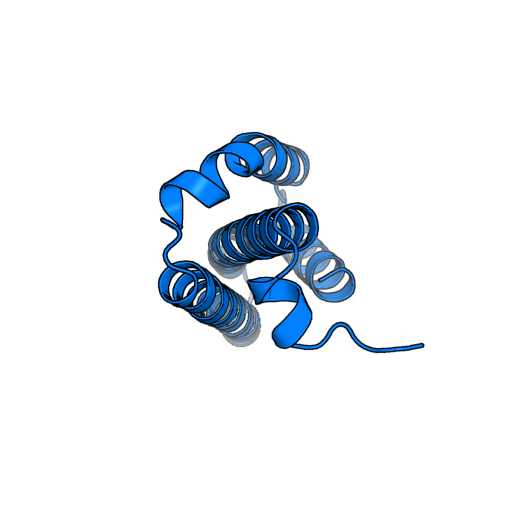.00 98.44 82 ILE A CA 1
ATOM 615 C C . ILE A 1 82 ? -4.905 8.620 7.785 1.00 98.44 82 ILE A C 1
ATOM 617 O O . ILE A 1 82 ? -3.695 8.447 7.936 1.00 98.44 82 ILE A O 1
ATOM 621 N N . ALA A 1 83 ? -5.487 9.802 8.010 1.00 98.06 83 ALA A N 1
ATOM 622 C CA . ALA A 1 83 ? -4.749 11.037 8.281 1.00 98.06 83 ALA A CA 1
ATOM 623 C C . ALA A 1 83 ? -3.592 10.912 9.303 1.00 98.06 83 ALA A C 1
ATOM 625 O O . ALA A 1 83 ? -2.514 11.435 9.007 1.00 98.06 83 ALA A O 1
ATOM 626 N N . PRO A 1 84 ? -3.732 10.203 10.445 1.00 97.50 84 PRO A N 1
ATOM 627 C CA . PRO A 1 84 ? -2.650 10.045 11.423 1.00 97.50 84 PRO A CA 1
ATOM 628 C C . PRO A 1 84 ? -1.419 9.293 10.895 1.00 97.50 84 PRO A C 1
ATOM 630 O O . PRO A 1 84 ? -0.312 9.508 11.383 1.00 97.50 84 PRO A O 1
ATOM 633 N N . PHE A 1 85 ? -1.594 8.422 9.899 1.00 97.19 85 PHE A N 1
ATOM 634 C CA . PHE A 1 85 ? -0.545 7.540 9.377 1.00 97.19 85 PHE A CA 1
ATOM 635 C C . PHE A 1 85 ? 0.171 8.105 8.151 1.00 97.19 85 PHE A C 1
ATOM 637 O O . PHE A 1 85 ? 1.167 7.530 7.708 1.00 97.19 85 PHE A O 1
ATOM 644 N N . ARG A 1 86 ? -0.300 9.240 7.617 1.00 96.31 86 ARG A N 1
ATOM 645 C CA . ARG A 1 86 ? 0.224 9.817 6.375 1.00 96.31 86 ARG A CA 1
ATOM 646 C C . ARG A 1 86 ? 1.699 10.169 6.466 1.00 96.31 86 ARG A C 1
ATOM 648 O O . ARG A 1 86 ? 2.506 9.632 5.715 1.00 96.31 86 ARG A O 1
ATOM 655 N N . GLN A 1 87 ? 2.043 11.030 7.418 1.00 96.19 87 GLN A N 1
ATOM 656 C CA . GLN A 1 87 ? 3.407 11.526 7.568 1.00 96.19 87 GLN A CA 1
ATOM 657 C C . GLN A 1 87 ? 4.417 10.398 7.865 1.00 96.19 87 GLN A C 1
ATOM 659 O O . GLN A 1 87 ? 5.418 10.330 7.154 1.00 96.19 87 GLN A O 1
ATOM 664 N N . PRO A 1 88 ? 4.185 9.476 8.826 1.00 94.31 88 PRO A N 1
ATOM 665 C CA . PRO A 1 88 ? 5.142 8.399 9.091 1.00 94.31 88 PRO A CA 1
ATOM 666 C C . PRO A 1 88 ? 5.416 7.502 7.875 1.00 94.31 88 PRO A C 1
ATOM 668 O O . PRO A 1 88 ? 6.564 7.128 7.628 1.00 94.31 88 PRO A O 1
ATOM 671 N N . LEU A 1 89 ? 4.381 7.165 7.096 1.00 92.44 89 LEU A N 1
ATOM 672 C CA . LEU A 1 89 ? 4.539 6.335 5.899 1.00 92.44 89 LEU A CA 1
ATOM 673 C C . LEU A 1 89 ? 5.218 7.102 4.756 1.00 92.44 89 LEU A C 1
ATOM 675 O O . LEU A 1 89 ? 6.112 6.563 4.101 1.00 92.44 89 LEU A O 1
ATOM 679 N N . GLU A 1 90 ? 4.866 8.373 4.549 1.00 92.12 90 GLU A N 1
ATOM 680 C CA . GLU A 1 90 ? 5.549 9.246 3.587 1.00 92.12 90 GLU A CA 1
ATOM 681 C C . GLU A 1 90 ? 7.049 9.369 3.905 1.00 92.12 90 GLU A C 1
ATOM 683 O O . GLU A 1 90 ? 7.887 9.215 3.013 1.00 92.12 90 GLU A O 1
ATOM 688 N N . GLU A 1 91 ? 7.404 9.570 5.177 1.00 94.81 91 GLU A N 1
ATOM 689 C CA . GLU A 1 91 ? 8.793 9.646 5.635 1.00 94.81 91 GLU A CA 1
ATOM 690 C C . GLU A 1 91 ? 9.540 8.326 5.414 1.00 94.81 91 GLU A C 1
ATOM 692 O O . GLU A 1 91 ? 10.660 8.344 4.899 1.00 94.81 91 GLU A O 1
ATOM 697 N N . PHE A 1 92 ? 8.938 7.178 5.738 1.00 91.75 92 PHE A N 1
ATOM 698 C CA . PHE A 1 92 ? 9.538 5.869 5.461 1.00 91.75 92 PHE A CA 1
ATOM 699 C C . PHE A 1 92 ? 9.875 5.702 3.972 1.00 91.75 92 PHE A C 1
ATOM 701 O O . PHE A 1 92 ? 10.987 5.298 3.616 1.00 91.75 92 PHE A O 1
ATOM 708 N N . HIS A 1 93 ? 8.945 6.053 3.081 1.00 91.88 93 HIS A N 1
ATOM 709 C CA . HIS A 1 93 ? 9.172 5.929 1.644 1.00 91.88 93 HIS A CA 1
ATOM 710 C C . HIS A 1 93 ? 10.196 6.932 1.111 1.00 91.88 93 HIS A C 1
ATOM 712 O O . HIS A 1 93 ? 10.961 6.569 0.215 1.00 91.88 93 HIS A O 1
ATOM 718 N N . ALA A 1 94 ? 10.253 8.145 1.667 1.00 92.00 94 ALA A N 1
ATOM 719 C CA . ALA A 1 94 ? 11.266 9.140 1.325 1.00 92.00 94 ALA A CA 1
ATOM 720 C C . ALA A 1 94 ? 12.683 8.669 1.696 1.00 92.00 94 ALA A C 1
ATOM 722 O O . ALA A 1 94 ? 13.607 8.819 0.900 1.00 92.00 94 ALA A O 1
ATOM 723 N N . HIS A 1 95 ? 12.849 8.032 2.859 1.00 93.69 95 HIS A N 1
ATOM 724 C CA . HIS A 1 95 ? 14.139 7.487 3.306 1.00 93.69 95 HIS A CA 1
ATOM 725 C C . HIS A 1 95 ? 14.554 6.194 2.591 1.00 93.69 95 HIS A C 1
ATOM 727 O O . HIS A 1 95 ? 15.677 5.728 2.763 1.00 93.69 95 HIS A O 1
ATOM 733 N N . THR A 1 96 ? 13.662 5.610 1.792 1.00 93.06 96 THR A N 1
ATOM 734 C CA . THR A 1 96 ? 13.895 4.359 1.058 1.00 93.06 96 THR A CA 1
ATOM 735 C C . THR A 1 96 ? 13.699 4.539 -0.445 1.00 93.06 96 THR A C 1
ATOM 737 O O . THR A 1 96 ? 13.381 3.579 -1.147 1.00 93.06 96 THR A O 1
ATOM 740 N N . ALA A 1 97 ? 13.792 5.767 -0.960 1.00 91.12 97 ALA A N 1
ATOM 741 C CA . ALA A 1 97 ? 13.659 6.025 -2.390 1.00 91.12 97 ALA A CA 1
ATOM 742 C C . ALA A 1 97 ? 14.768 5.280 -3.165 1.00 91.12 97 ALA A C 1
ATOM 744 O O . ALA A 1 97 ? 15.941 5.492 -2.856 1.00 91.12 97 ALA A O 1
ATOM 745 N N . PRO A 1 98 ? 14.423 4.404 -4.129 1.00 92.25 98 PRO A N 1
ATOM 746 C CA . PRO A 1 98 ? 15.423 3.668 -4.891 1.00 92.25 98 PRO A CA 1
ATOM 747 C C . PRO A 1 98 ? 16.146 4.592 -5.878 1.00 92.25 98 PRO A C 1
ATOM 749 O O . PRO A 1 98 ? 15.533 5.474 -6.482 1.00 92.25 98 PRO A O 1
ATOM 752 N N . ASN A 1 99 ? 17.448 4.375 -6.060 1.00 92.00 99 ASN A N 1
ATOM 753 C CA . ASN A 1 99 ? 18.264 5.100 -7.038 1.00 92.00 99 ASN A CA 1
ATOM 754 C C . ASN A 1 99 ? 18.197 4.479 -8.439 1.00 92.00 99 ASN A C 1
ATOM 756 O O . ASN A 1 99 ? 18.466 5.162 -9.429 1.00 92.00 99 ASN A O 1
ATOM 760 N N . ASP A 1 100 ? 17.869 3.189 -8.526 1.00 91.75 100 ASP A N 1
ATOM 761 C CA . ASP A 1 100 ? 17.783 2.449 -9.779 1.00 91.75 100 ASP A CA 1
ATOM 762 C C . ASP A 1 100 ? 16.768 1.293 -9.724 1.00 91.75 100 ASP A C 1
ATOM 764 O O . ASP A 1 100 ? 16.069 1.066 -8.732 1.00 91.75 100 ASP A O 1
ATOM 768 N N . TRP A 1 101 ? 16.692 0.554 -10.832 1.00 91.94 101 TRP A N 1
ATOM 769 C CA . TRP A 1 101 ? 15.827 -0.611 -10.989 1.00 91.94 101 TRP A CA 1
ATOM 770 C C . TRP A 1 101 ? 16.076 -1.714 -9.952 1.00 91.94 101 TRP A C 1
ATOM 772 O O . TRP A 1 101 ? 15.124 -2.313 -9.454 1.00 91.94 101 TRP A O 1
ATOM 782 N N . LEU A 1 102 ? 17.339 -2.016 -9.639 1.00 95.56 102 LEU A N 1
ATOM 783 C CA . LEU A 1 102 ? 17.674 -3.133 -8.757 1.00 95.56 102 LEU A CA 1
ATOM 784 C C . LEU A 1 102 ? 17.301 -2.806 -7.313 1.00 95.56 102 LEU A C 1
ATOM 786 O O . LEU A 1 102 ? 16.764 -3.666 -6.614 1.00 95.56 102 LEU A O 1
ATOM 790 N N . GLU A 1 103 ? 17.517 -1.561 -6.884 1.00 94.62 103 GLU A N 1
ATOM 791 C CA . GLU A 1 103 ? 17.039 -1.083 -5.587 1.00 94.62 103 GLU A CA 1
ATOM 792 C C . GLU A 1 103 ? 15.506 -1.091 -5.508 1.00 94.62 103 GLU A C 1
ATOM 794 O O . GLU A 1 103 ? 14.955 -1.533 -4.498 1.00 94.62 103 GLU A O 1
ATOM 799 N N . GLY A 1 104 ? 14.812 -0.684 -6.579 1.00 91.44 104 GLY A N 1
ATOM 800 C CA . GLY A 1 104 ? 13.348 -0.757 -6.664 1.00 91.44 104 GLY A CA 1
ATOM 801 C C . GLY A 1 104 ? 12.822 -2.190 -6.532 1.00 91.44 104 GLY A C 1
ATOM 802 O O . GLY A 1 104 ? 11.916 -2.459 -5.743 1.00 91.44 104 GLY A O 1
ATOM 803 N N . LEU A 1 105 ? 13.450 -3.147 -7.225 1.00 92.50 105 LEU A N 1
ATOM 804 C CA . LEU A 1 105 ? 13.086 -4.563 -7.144 1.00 92.50 105 LEU A CA 1
ATOM 805 C C . LEU A 1 105 ? 13.316 -5.145 -5.740 1.00 92.50 105 LEU A C 1
ATOM 807 O O . LEU A 1 105 ? 12.459 -5.860 -5.220 1.00 92.50 105 LEU A O 1
ATOM 811 N N . VAL A 1 106 ? 14.450 -4.831 -5.103 1.00 96.00 106 VAL A N 1
ATOM 812 C CA . VAL A 1 106 ? 14.734 -5.271 -3.726 1.00 96.00 106 VAL A CA 1
ATOM 813 C C . VAL A 1 106 ? 13.728 -4.672 -2.749 1.00 96.00 106 VAL A C 1
ATOM 815 O O . VAL A 1 106 ? 13.232 -5.384 -1.878 1.00 96.00 106 VAL A O 1
ATOM 818 N N . LYS A 1 107 ? 13.389 -3.389 -2.900 1.00 93.50 107 LYS A N 1
ATOM 819 C CA . LYS A 1 107 ? 12.386 -2.727 -2.063 1.00 93.50 107 LYS A CA 1
ATOM 820 C C . LYS A 1 107 ? 11.018 -3.391 -2.190 1.00 93.50 107 LYS A C 1
ATOM 822 O O . LYS A 1 107 ? 10.389 -3.645 -1.166 1.00 93.50 107 LYS A O 1
ATOM 827 N N . ALA A 1 108 ? 10.587 -3.701 -3.413 1.00 91.19 108 ALA A N 1
ATOM 828 C CA . ALA A 1 108 ? 9.338 -4.416 -3.655 1.00 91.19 108 ALA A CA 1
ATOM 829 C C . ALA A 1 108 ? 9.349 -5.798 -2.980 1.00 91.19 108 ALA A C 1
ATOM 831 O O . ALA A 1 108 ? 8.437 -6.112 -2.225 1.00 91.19 108 ALA A O 1
ATOM 832 N N . TYR A 1 109 ? 10.418 -6.578 -3.166 1.00 92.38 109 TYR A N 1
ATOM 833 C CA . TYR A 1 109 ? 10.558 -7.905 -2.556 1.00 92.38 109 TYR A CA 1
ATOM 834 C C . TYR A 1 109 ? 10.558 -7.869 -1.018 1.00 92.38 109 TYR A C 1
ATOM 836 O O . TYR A 1 109 ? 9.883 -8.667 -0.372 1.00 92.38 109 TYR A O 1
ATOM 844 N N . VAL A 1 110 ? 11.312 -6.947 -0.411 1.00 93.56 110 VAL A 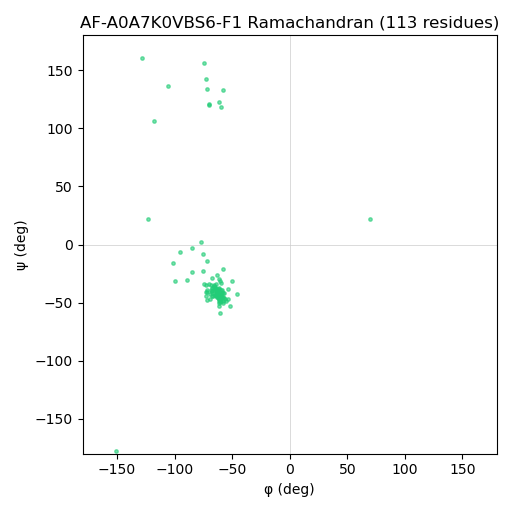N 1
ATOM 845 C CA . VAL A 1 110 ? 11.362 -6.806 1.054 1.00 93.56 110 VAL A CA 1
ATOM 846 C C . VAL A 1 110 ? 10.024 -6.318 1.604 1.00 93.56 110 VAL A C 1
ATOM 848 O O . VAL A 1 110 ? 9.594 -6.803 2.645 1.00 93.56 110 VAL A O 1
ATOM 851 N N . GLY A 1 111 ? 9.370 -5.379 0.915 1.00 87.62 111 GLY A N 1
ATOM 852 C CA . GLY A 1 111 ? 8.049 -4.884 1.293 1.00 87.62 111 GLY A CA 1
ATOM 853 C C . GLY A 1 111 ? 6.995 -5.990 1.287 1.00 87.62 111 GLY A C 1
ATOM 854 O O . GLY A 1 111 ? 6.300 -6.156 2.284 1.00 87.62 111 GLY A O 1
ATOM 855 N N . ASP A 1 112 ? 6.946 -6.785 0.214 1.00 87.38 112 ASP A N 1
ATOM 856 C CA . ASP A 1 112 ? 6.034 -7.931 0.073 1.00 87.38 112 ASP A CA 1
ATOM 857 C C . ASP A 1 112 ? 6.225 -8.967 1.186 1.00 87.38 112 ASP A C 1
ATOM 859 O O . ASP A 1 112 ? 5.261 -9.488 1.728 1.00 87.38 112 ASP A O 1
ATOM 863 N N . GLY A 1 113 ? 7.473 -9.233 1.588 1.00 85.19 113 GLY A N 1
ATOM 864 C CA . GLY A 1 113 ? 7.762 -10.200 2.650 1.00 85.19 113 GLY A CA 1
ATOM 865 C C . GLY A 1 113 ? 7.389 -9.748 4.069 1.00 85.19 113 GLY A C 1
ATOM 866 O O . GLY A 1 113 ? 7.415 -10.574 4.982 1.00 85.19 113 GLY A O 1
ATOM 867 N N . ILE A 1 114 ? 7.111 -8.457 4.279 1.00 84.12 114 ILE A N 1
ATOM 868 C CA . ILE A 1 114 ? 6.719 -7.892 5.583 1.00 84.12 114 ILE A CA 1
ATOM 869 C C . ILE A 1 114 ? 5.198 -7.706 5.681 1.00 84.12 114 ILE A C 1
ATOM 871 O O . ILE A 1 114 ? 4.664 -7.772 6.791 1.00 84.12 114 ILE A O 1
ATOM 875 N N . ALA A 1 115 ? 4.540 -7.436 4.552 1.00 77.25 115 ALA A N 1
ATOM 876 C CA . ALA A 1 115 ? 3.097 -7.223 4.452 1.00 77.25 115 ALA A CA 1
ATOM 877 C C . ALA A 1 115 ? 2.292 -8.512 4.704 1.00 77.25 115 ALA A C 1
ATOM 879 O O . ALA A 1 115 ? 1.197 -8.391 5.303 1.00 77.25 115 ALA A O 1
#

Radius of gyration: 16.42 Å; Cα contacts (8 Å, |Δi|>4): 93; chains: 1; bounding box: 38×30×44 Å

Mean predicted aligned error: 4.42 Å

Foldseek 3Di:
DDDDDPVCCVVPPVVVLVVLLVLLLLLVLLLVQLVLLLVLLVQDPDPVSSVVSNVVSVVSNVSNVVSCVVCVVVVHHSCVSNVVNVVVSVVVCVVQPDPGNVSSVVCNVVSVVVD

Solvent-accessible surface area (backbone atoms only — not comparable to full-atom values): 6178 Å² total; per-residue (Å²): 132,86,73,89,49,75,69,46,56,76,73,31,71,67,61,32,50,56,50,48,48,53,40,20,48,50,21,51,48,23,43,52,48,16,56,50,36,44,56,40,28,72,55,40,93,45,72,67,57,21,50,52,33,43,52,51,16,54,47,26,42,52,51,17,51,56,34,42,51,50,33,47,76,71,75,39,60,51,70,70,52,25,54,84,46,47,64,65,53,54,50,53,49,63,78,60,61,56,93,50,47,66,49,32,52,51,50,51,53,57,50,63,76,72,109

Nearest PDB structures (foldseek):
  3ez0-assembly2_C  TM=9.900E-01  e=1.051E-05  Arthrobacter sp. FB24
  3ez0-assembly2_D  TM=9.437E-01  e=6.572E-06  Arthrobacter sp. FB24
  3ez0-assembly1_B  TM=9.793E-01  e=2.690E-05  Arthrobacter sp. FB24
  7xa1-assembly1_A-2  TM=4.135E-01  e=6.677E+00  Thermotoga maritima